Protein AF-A0A6V7IZF3-F1 (afdb_monomer_lite)

pLDDT: mean 81.81, std 12.94, range [40.03, 94.75]

Organism: NCBI:txid1563983

Secondary structure (DSSP, 8-state):
--SEEEEEEE-SSEEEEEEEE-S--GGG-EEEEEEEES-TTSEEEEEEEEE------TTS--------SEEEEETT--EEEEEEEETTTS-GGG--EEEEEEE-TTS-EEE---

Radius of gyration: 15.65 Å; chains: 1; bounding box: 38×29×49 Å

Foldseek 3Di:
DDQWDWDWDDDPWKTKIKIKGAQDDQVVFAKKWKAWPPRRVPIQIATEGEAEDDDPDVPPDDPDPDVDSYYYYYGRDMDIDMDIDTCVVPPPVRTDDMFMWGQDPVRDTDTDDD

Structure (mmCIF, N/CA/C/O backbone):
data_AF-A0A6V7IZF3-F1
#
_entry.id   AF-A0A6V7IZF3-F1
#
loop_
_atom_site.group_PDB
_atom_site.id
_atom_site.type_symbol
_atom_site.label_atom_id
_atom_site.label_alt_id
_atom_site.label_comp_id
_atom_site.label_asym_id
_atom_site.label_entity_id
_atom_site.label_seq_id
_atom_site.pdbx_PDB_ins_code
_atom_site.Cartn_x
_atom_site.Cartn_y
_atom_site.Cartn_z
_atom_site.occupancy
_atom_site.B_iso_or_equiv
_atom_site.auth_seq_id
_atom_site.auth_comp_id
_atom_site.auth_asym_id
_atom_site.auth_atom_id
_atom_site.pdbx_PDB_model_num
ATOM 1 N N . THR A 1 1 ? -5.623 16.919 5.038 1.00 61.66 1 THR A N 1
ATOM 2 C CA . THR A 1 1 ? -4.444 16.047 4.853 1.00 61.66 1 THR A CA 1
ATOM 3 C C . THR A 1 1 ? -4.920 14.715 4.329 1.00 61.66 1 THR A C 1
ATOM 5 O O . THR A 1 1 ? -5.865 14.191 4.904 1.00 61.66 1 THR A O 1
ATOM 8 N N . SER A 1 2 ? -4.328 14.193 3.258 1.00 82.75 2 SER A N 1
ATOM 9 C CA . SER A 1 2 ? -4.731 12.906 2.682 1.00 82.75 2 SER A CA 1
ATOM 10 C C . SER A 1 2 ? -4.545 11.742 3.659 1.00 82.75 2 SER A C 1
ATOM 12 O O . SER A 1 2 ? -3.558 11.703 4.403 1.00 82.75 2 SER A O 1
ATOM 14 N N . LYS A 1 3 ? -5.510 10.812 3.661 1.00 90.44 3 LYS A N 1
ATOM 15 C CA . LYS A 1 3 ? -5.514 9.581 4.472 1.00 90.44 3 LYS A CA 1
ATOM 16 C C . LYS A 1 3 ? -4.367 8.649 4.080 1.00 90.44 3 LYS A C 1
ATOM 18 O O . LYS A 1 3 ? -3.651 8.145 4.949 1.00 90.44 3 LYS A O 1
ATOM 23 N N . TYR A 1 4 ? -4.214 8.460 2.774 1.00 92.81 4 TYR A N 1
ATOM 24 C CA . TYR A 1 4 ? -3.175 7.655 2.154 1.00 92.81 4 TYR A CA 1
ATOM 25 C C . TYR A 1 4 ? -2.058 8.562 1.643 1.00 92.81 4 TYR A C 1
ATOM 27 O O . TYR A 1 4 ? -2.279 9.710 1.254 1.00 92.81 4 TYR A O 1
ATOM 35 N N . THR A 1 5 ? -0.830 8.065 1.682 1.00 94.25 5 THR A N 1
ATOM 36 C CA . THR A 1 5 ? 0.306 8.690 1.008 1.00 94.25 5 THR A CA 1
ATOM 37 C C . THR A 1 5 ? 1.176 7.589 0.428 1.00 94.25 5 THR A C 1
ATOM 39 O O . THR A 1 5 ? 1.650 6.735 1.172 1.00 94.25 5 THR A O 1
ATOM 42 N N . VAL A 1 6 ? 1.371 7.606 -0.885 1.00 91.81 6 VAL A N 1
ATOM 43 C CA . VAL A 1 6 ? 2.251 6.688 -1.609 1.00 91.81 6 VAL A CA 1
ATOM 44 C C . VAL A 1 6 ? 3.581 7.387 -1.857 1.00 91.81 6 VAL A C 1
ATOM 46 O O . VAL A 1 6 ? 3.613 8.480 -2.425 1.00 91.81 6 VAL A O 1
ATOM 49 N N . ILE A 1 7 ? 4.667 6.767 -1.404 1.00 92.62 7 ILE A N 1
ATOM 50 C CA . ILE A 1 7 ? 6.024 7.311 -1.476 1.00 92.62 7 ILE A CA 1
ATOM 51 C C . ILE A 1 7 ? 6.886 6.339 -2.290 1.00 92.62 7 ILE A C 1
ATOM 53 O O . ILE A 1 7 ? 7.311 5.319 -1.743 1.00 92.62 7 ILE A O 1
ATOM 57 N N . PRO A 1 8 ? 7.120 6.606 -3.586 1.00 91.25 8 PRO A N 1
ATOM 58 C CA . PRO A 1 8 ? 8.035 5.811 -4.393 1.00 91.25 8 PRO A CA 1
ATOM 59 C C . PRO A 1 8 ? 9.494 6.167 -4.078 1.00 91.25 8 PRO A C 1
ATOM 61 O O . PRO A 1 8 ? 9.832 7.332 -3.869 1.00 91.25 8 PRO A O 1
ATOM 64 N N . GLU A 1 9 ? 10.368 5.168 -4.096 1.00 91.56 9 GLU A N 1
ATOM 65 C CA . GLU A 1 9 ? 11.813 5.310 -3.938 1.00 91.56 9 GLU A CA 1
ATOM 66 C C . GLU A 1 9 ? 12.509 4.380 -4.932 1.00 91.56 9 GLU A C 1
ATOM 68 O O . GLU A 1 9 ? 12.352 3.159 -4.870 1.00 91.56 9 GLU A O 1
ATOM 73 N N . ARG A 1 10 ? 13.273 4.967 -5.856 1.00 89.75 10 ARG A N 1
ATOM 74 C CA . ARG A 1 10 ? 14.043 4.238 -6.864 1.00 89.75 10 ARG A CA 1
ATOM 75 C C . ARG A 1 10 ? 15.529 4.490 -6.646 1.00 89.75 10 ARG A C 1
ATOM 77 O O . ARG A 1 10 ? 15.960 5.642 -6.612 1.00 89.75 10 ARG A O 1
ATOM 84 N N . THR A 1 11 ? 16.291 3.415 -6.502 1.00 89.00 11 THR A N 1
ATOM 85 C CA . THR A 1 11 ? 17.756 3.415 -6.432 1.00 89.00 11 THR A CA 1
ATOM 86 C C . THR A 1 11 ? 18.323 2.629 -7.615 1.00 89.00 11 THR A C 1
ATOM 88 O O . THR A 1 11 ? 17.567 2.167 -8.465 1.00 89.00 11 THR A O 1
ATOM 91 N N . SER A 1 12 ? 19.648 2.474 -7.684 1.00 85.06 12 SER A N 1
ATOM 92 C CA . SER A 1 12 ? 20.320 1.665 -8.712 1.00 85.06 12 SER A CA 1
ATOM 93 C C . SER A 1 12 ? 20.154 0.152 -8.531 1.00 85.06 12 SER A C 1
ATOM 95 O O . SER A 1 12 ? 20.618 -0.602 -9.373 1.00 85.06 12 SER A O 1
ATOM 97 N N . GLN A 1 13 ? 19.585 -0.295 -7.410 1.00 86.69 13 GLN A N 1
ATOM 98 C CA . GLN A 1 13 ? 19.423 -1.718 -7.079 1.00 86.69 13 GLN A CA 1
ATOM 99 C C . GLN A 1 13 ? 17.965 -2.078 -6.813 1.00 86.69 13 GLN A C 1
ATOM 101 O O . GLN A 1 13 ? 17.540 -3.188 -7.085 1.00 86.69 13 GLN A O 1
ATOM 106 N N . VAL A 1 14 ? 17.180 -1.142 -6.277 1.00 87.75 14 VAL A N 1
ATOM 107 C CA . VAL A 1 14 ? 15.834 -1.432 -5.789 1.00 87.75 14 VAL A CA 1
ATOM 108 C C . VAL A 1 14 ? 14.873 -0.368 -6.277 1.00 87.75 14 VAL A C 1
ATOM 110 O O . VAL A 1 14 ? 15.136 0.834 -6.171 1.00 87.75 14 VAL A O 1
ATOM 113 N N . PHE A 1 15 ? 13.696 -0.807 -6.707 1.00 88.69 15 PHE A N 1
ATOM 114 C CA . PHE A 1 15 ? 12.535 0.063 -6.797 1.00 88.69 15 PHE A CA 1
ATOM 115 C C . PHE A 1 15 ? 11.492 -0.373 -5.778 1.00 88.69 15 PHE A C 1
ATOM 117 O O . PHE A 1 15 ? 11.002 -1.499 -5.814 1.00 88.69 15 PHE A O 1
ATOM 124 N N . LYS A 1 16 ? 11.143 0.522 -4.854 1.00 89.62 16 LYS A N 1
ATOM 125 C CA . LYS A 1 16 ? 10.144 0.268 -3.816 1.00 89.62 16 LYS A CA 1
ATOM 126 C C . LYS A 1 16 ? 9.160 1.421 -3.691 1.00 89.62 16 LYS A C 1
ATOM 128 O O . LYS A 1 16 ? 9.407 2.545 -4.116 1.00 89.62 16 LYS A O 1
ATOM 133 N N . THR A 1 17 ? 8.032 1.140 -3.066 1.00 90.94 17 THR A N 1
ATOM 134 C CA . THR A 1 17 ? 6.997 2.107 -2.736 1.00 90.94 17 THR A CA 1
ATOM 135 C C . THR A 1 17 ? 6.463 1.839 -1.337 1.00 90.94 17 THR A C 1
ATOM 137 O O . THR A 1 17 ? 6.261 0.691 -0.926 1.00 90.94 17 THR A O 1
ATOM 140 N N . VAL A 1 18 ? 6.242 2.914 -0.586 1.00 91.00 18 VAL A N 1
ATOM 141 C CA . VAL A 1 18 ? 5.672 2.865 0.759 1.00 91.00 18 VAL A CA 1
ATOM 142 C C . VAL A 1 18 ? 4.265 3.437 0.727 1.00 91.00 18 VAL A C 1
ATOM 144 O O . VAL A 1 18 ? 4.073 4.608 0.400 1.00 91.00 18 VAL A O 1
ATOM 147 N N . LEU A 1 19 ? 3.280 2.625 1.109 1.00 92.12 19 LEU A N 1
ATOM 148 C CA . LEU A 1 19 ? 1.932 3.092 1.401 1.00 92.12 19 LEU A CA 1
ATOM 149 C C . LEU A 1 19 ? 1.835 3.448 2.881 1.00 92.12 19 LEU A C 1
ATOM 151 O O . LEU A 1 19 ? 1.797 2.577 3.752 1.00 92.12 19 LEU A O 1
ATOM 155 N N . LYS A 1 20 ? 1.748 4.744 3.160 1.00 94.00 20 LYS A N 1
ATOM 156 C CA . LYS A 1 20 ? 1.474 5.268 4.492 1.00 94.00 20 LYS A CA 1
ATOM 157 C C . LYS A 1 20 ? -0.024 5.463 4.680 1.00 94.00 20 LYS A C 1
ATOM 159 O O . LYS A 1 20 ? -0.650 6.209 3.926 1.00 94.00 20 LYS A O 1
ATOM 164 N N . ILE A 1 21 ? -0.580 4.844 5.717 1.00 94.25 21 ILE A N 1
ATOM 165 C CA . ILE A 1 21 ? -1.990 4.985 6.100 1.00 94.25 21 ILE A CA 1
ATOM 166 C C . ILE A 1 21 ? -2.043 5.667 7.462 1.00 94.25 21 ILE A C 1
ATOM 168 O O . ILE A 1 21 ? -1.531 5.136 8.450 1.00 94.25 21 ILE A O 1
ATOM 172 N N . LYS A 1 22 ? -2.627 6.866 7.515 1.00 94.75 22 LYS A N 1
ATOM 173 C CA . LYS A 1 22 ? -2.707 7.675 8.741 1.00 94.75 22 LYS A CA 1
ATOM 174 C C . LYS A 1 22 ? -4.025 7.446 9.473 1.00 94.75 22 LYS A C 1
ATOM 176 O O . LYS A 1 22 ? -5.062 7.303 8.832 1.00 94.75 22 LYS A O 1
ATOM 181 N N . ASN A 1 23 ? -3.988 7.517 10.805 1.00 94.25 23 ASN A N 1
ATOM 182 C CA . ASN A 1 23 ? -5.170 7.474 11.672 1.00 94.25 23 ASN A CA 1
ATOM 183 C C . ASN A 1 23 ? -6.105 6.302 11.329 1.00 94.25 23 ASN A C 1
ATOM 185 O O . ASN A 1 23 ? -7.217 6.534 10.862 1.00 94.25 23 ASN A O 1
ATOM 189 N N . LEU A 1 24 ? -5.631 5.060 11.461 1.00 93.75 24 LEU A N 1
ATOM 190 C CA . LEU A 1 24 ? -6.360 3.863 11.028 1.00 93.75 24 LEU A CA 1
ATOM 191 C C . LEU A 1 24 ? -7.789 3.793 11.580 1.00 93.75 24 LEU A C 1
ATOM 193 O O . LEU A 1 24 ? -8.040 4.067 12.752 1.00 93.75 24 LEU A O 1
ATOM 197 N N . GLU A 1 25 ? -8.708 3.349 10.734 1.00 94.75 25 GLU A N 1
ATOM 198 C CA . GLU A 1 25 ? -10.114 3.093 11.029 1.00 94.75 25 GLU A CA 1
ATOM 199 C C . GLU A 1 25 ? -10.452 1.631 10.725 1.00 94.75 25 GLU A C 1
ATOM 201 O O . GLU A 1 25 ? -9.730 0.944 10.006 1.00 94.75 25 GLU A O 1
ATOM 206 N N . LEU A 1 26 ? -11.573 1.130 11.248 1.00 91.25 26 LEU A N 1
ATOM 207 C CA . LEU A 1 26 ? -11.982 -0.262 11.007 1.00 91.25 26 LEU A CA 1
ATOM 208 C C . LEU A 1 26 ? -12.204 -0.563 9.513 1.00 91.25 26 LEU A C 1
ATOM 210 O O . LEU A 1 26 ? -11.966 -1.680 9.071 1.00 91.25 26 LEU A O 1
ATOM 214 N N . SER A 1 27 ? -12.616 0.440 8.735 1.00 91.44 27 SER A N 1
ATOM 215 C CA . SER A 1 27 ? -12.791 0.378 7.277 1.00 91.44 27 SER A CA 1
ATOM 216 C C . SER A 1 27 ? -11.469 0.271 6.507 1.00 91.44 27 SER A C 1
ATOM 218 O O . SER A 1 27 ? -11.461 -0.160 5.351 1.00 91.44 27 SER A O 1
ATOM 220 N N . ASP A 1 28 ? -10.337 0.626 7.125 1.00 92.12 28 ASP A N 1
ATOM 221 C CA . ASP A 1 28 ? -9.021 0.458 6.508 1.00 92.12 28 ASP A CA 1
ATOM 222 C C . ASP A 1 28 ? -8.589 -1.007 6.482 1.00 92.12 28 ASP A C 1
ATOM 224 O O . ASP A 1 28 ? -7.741 -1.356 5.659 1.00 92.12 28 ASP A O 1
ATOM 228 N N . ALA A 1 29 ? -9.196 -1.872 7.300 1.00 91.25 29 ALA A N 1
ATOM 229 C CA . ALA A 1 29 ? -8.941 -3.305 7.269 1.00 91.25 29 ALA A CA 1
ATOM 230 C C . ALA A 1 29 ? -9.257 -3.912 5.890 1.00 91.25 29 ALA A C 1
ATOM 232 O O . ALA A 1 29 ? -10.078 -3.393 5.123 1.00 91.25 29 ALA A O 1
ATOM 233 N N . GLY A 1 30 ? -8.584 -5.013 5.576 1.00 91.06 30 GLY A N 1
ATOM 234 C CA . GLY A 1 30 ? -8.749 -5.755 4.332 1.00 91.06 30 GLY A CA 1
ATOM 235 C C . GLY A 1 30 ? -7.424 -6.100 3.669 1.00 91.06 30 GLY A C 1
ATOM 236 O O . GLY A 1 30 ? -6.349 -5.880 4.226 1.00 91.06 30 GLY A O 1
ATOM 237 N N . ASP A 1 31 ? -7.528 -6.654 2.468 1.00 90.56 31 ASP A N 1
ATOM 238 C CA . ASP A 1 31 ? -6.379 -7.116 1.704 1.00 90.56 31 ASP A CA 1
ATOM 239 C C . ASP A 1 31 ? -5.843 -5.974 0.829 1.00 90.56 31 ASP A C 1
ATOM 241 O O . ASP A 1 31 ? -6.573 -5.351 0.063 1.00 90.56 31 ASP A O 1
ATOM 245 N N . TYR A 1 32 ? -4.563 -5.674 0.974 1.00 90.88 32 TYR A N 1
ATOM 246 C CA . TYR A 1 32 ? -3.811 -4.738 0.156 1.00 90.88 32 TYR A CA 1
ATOM 247 C C . TYR A 1 32 ? -2.948 -5.547 -0.790 1.00 90.88 32 TYR A C 1
ATOM 249 O O . TYR A 1 32 ? -2.259 -6.474 -0.371 1.00 90.88 32 TYR A O 1
ATOM 257 N N . ASP A 1 33 ? -2.993 -5.186 -2.057 1.00 90.00 33 ASP A N 1
ATOM 258 C CA . ASP A 1 33 ? -2.155 -5.763 -3.088 1.00 90.00 33 ASP A CA 1
ATOM 259 C C . ASP A 1 33 ? -1.196 -4.701 -3.609 1.00 90.00 33 ASP A C 1
ATOM 261 O O . ASP A 1 33 ? -1.516 -3.511 -3.663 1.00 90.00 33 ASP A O 1
ATOM 265 N N . CYS A 1 34 ? -0.010 -5.141 -3.974 1.00 88.31 34 CYS A N 1
ATOM 266 C CA . CYS A 1 34 ? 1.001 -4.325 -4.594 1.00 88.31 34 CYS A CA 1
ATOM 267 C C . CYS A 1 34 ? 1.398 -4.998 -5.897 1.00 88.31 34 CYS A C 1
ATOM 269 O O . CYS A 1 34 ? 1.978 -6.078 -5.865 1.00 88.31 34 CYS A O 1
ATOM 271 N N . ALA A 1 35 ? 1.107 -4.350 -7.019 1.00 87.19 35 ALA A N 1
ATOM 272 C CA . ALA A 1 35 ? 1.374 -4.889 -8.343 1.00 87.19 35 ALA A CA 1
ATOM 273 C C . ALA A 1 35 ? 2.501 -4.115 -9.024 1.00 87.19 35 ALA A C 1
ATOM 275 O O . ALA A 1 35 ? 2.523 -2.880 -9.001 1.00 87.19 35 ALA A O 1
ATOM 276 N N . ILE A 1 36 ? 3.409 -4.839 -9.672 1.00 84.94 36 ILE A N 1
ATOM 277 C CA . ILE A 1 36 ? 4.531 -4.259 -10.408 1.00 84.94 36 ILE A CA 1
ATOM 278 C C . ILE A 1 36 ? 4.137 -4.138 -11.883 1.00 84.94 36 ILE A C 1
ATOM 280 O O . ILE A 1 36 ? 3.809 -5.116 -12.533 1.00 84.94 36 ILE A O 1
ATOM 284 N N . ALA A 1 37 ? 4.133 -2.939 -12.455 1.00 81.25 37 ALA A N 1
ATOM 285 C CA . ALA A 1 37 ? 3.780 -2.744 -13.860 1.00 81.25 37 ALA A CA 1
ATOM 286 C C . ALA A 1 37 ? 5.011 -2.926 -14.775 1.00 81.25 37 ALA A C 1
ATOM 288 O O . ALA A 1 37 ? 6.072 -2.374 -14.471 1.00 81.25 37 ALA A O 1
ATOM 289 N N . PRO A 1 38 ? 4.884 -3.613 -15.931 1.00 74.81 38 PRO A N 1
ATOM 290 C CA . PRO A 1 38 ? 3.660 -4.184 -16.508 1.00 74.81 38 PRO A CA 1
ATOM 291 C C . PRO A 1 38 ? 3.320 -5.602 -16.013 1.00 74.81 38 PRO A C 1
ATOM 293 O O . PRO A 1 38 ? 2.278 -6.135 -16.390 1.00 74.81 38 PRO A O 1
ATOM 296 N N . PHE A 1 39 ? 4.175 -6.213 -15.194 1.00 69.06 39 PHE A N 1
ATOM 297 C CA . PHE A 1 39 ? 4.029 -7.570 -14.664 1.00 69.06 39 PHE A CA 1
ATOM 298 C C . PHE A 1 39 ? 2.963 -7.649 -13.562 1.00 69.06 39 PHE A C 1
ATOM 300 O O . PHE A 1 39 ? 3.277 -7.829 -12.390 1.00 69.06 39 PHE A O 1
ATOM 307 N N . ALA A 1 40 ? 1.688 -7.510 -13.933 1.00 62.31 40 ALA A N 1
ATOM 308 C CA . ALA A 1 40 ? 0.566 -7.477 -12.989 1.00 62.31 40 ALA A CA 1
ATOM 309 C C . ALA A 1 40 ? 0.480 -8.700 -12.046 1.00 62.31 40 ALA A C 1
ATOM 311 O O . ALA A 1 40 ? -0.215 -8.617 -11.037 1.00 62.31 40 ALA A O 1
ATOM 312 N N . ASP A 1 41 ? 1.191 -9.787 -12.363 1.00 62.47 41 ASP A N 1
ATOM 313 C CA . ASP A 1 41 ? 1.240 -11.037 -11.598 1.00 62.4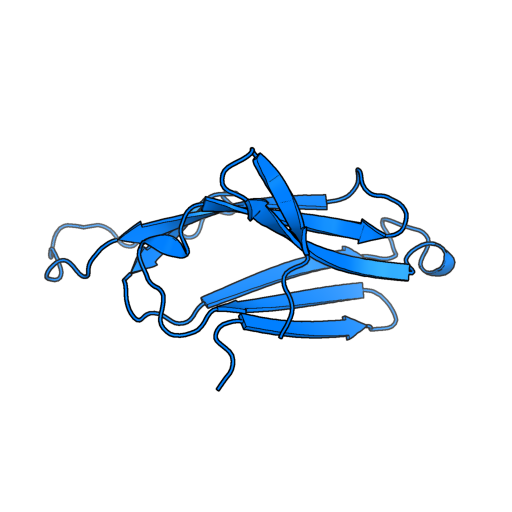7 41 ASP A CA 1
ATOM 314 C C . ASP A 1 41 ? 2.416 -11.112 -10.604 1.00 62.47 41 ASP A C 1
ATOM 316 O O . ASP A 1 41 ? 2.437 -11.981 -9.732 1.00 62.47 41 ASP A O 1
ATOM 320 N N . VAL A 1 42 ? 3.402 -10.215 -10.716 1.00 62.31 42 VAL A N 1
ATOM 321 C CA . VAL A 1 42 ? 4.496 -10.094 -9.747 1.00 62.31 42 VAL A CA 1
ATOM 322 C C . VAL A 1 42 ? 4.063 -9.039 -8.739 1.00 62.31 42 VAL A C 1
ATOM 324 O O . VAL A 1 42 ? 3.908 -7.861 -9.073 1.00 62.31 42 VAL A O 1
ATOM 327 N N . GLY A 1 43 ? 3.796 -9.474 -7.509 1.00 67.19 43 GLY A N 1
ATOM 328 C CA . GLY A 1 43 ? 3.221 -8.599 -6.501 1.00 67.19 43 GLY A CA 1
ATOM 329 C C . GLY A 1 43 ? 3.232 -9.147 -5.080 1.00 67.19 43 GLY A C 1
ATOM 330 O O . GLY A 1 43 ? 3.511 -10.323 -4.831 1.00 67.19 43 GLY A O 1
ATOM 331 N N . PHE A 1 44 ? 2.933 -8.262 -4.132 1.00 77.19 44 PHE A N 1
ATOM 332 C CA . PHE A 1 44 ? 2.856 -8.562 -2.705 1.00 77.19 44 PHE A CA 1
ATOM 333 C C . PHE A 1 44 ? 1.440 -8.312 -2.186 1.00 77.19 44 PHE A C 1
ATOM 335 O O . PHE A 1 44 ? 0.973 -7.176 -2.162 1.00 77.19 44 PHE A O 1
ATOM 342 N N . ALA A 1 45 ? 0.792 -9.374 -1.706 1.00 81.31 45 ALA A N 1
ATOM 343 C CA . ALA A 1 45 ? -0.499 -9.294 -1.034 1.00 81.31 45 ALA A CA 1
ATOM 344 C C . ALA A 1 45 ? -0.333 -9.351 0.492 1.00 81.31 45 ALA A C 1
ATOM 346 O O . ALA A 1 45 ? 0.354 -10.228 1.027 1.00 81.31 45 ALA A O 1
ATOM 347 N N . LEU A 1 46 ? -1.012 -8.443 1.191 1.00 87.69 46 LEU A N 1
ATOM 348 C CA . LEU A 1 46 ? -1.015 -8.305 2.642 1.00 87.69 46 LEU A CA 1
ATOM 349 C C . LEU A 1 46 ? -2.430 -8.096 3.167 1.00 87.69 46 LEU A C 1
ATOM 351 O O . LEU A 1 46 ? -3.128 -7.189 2.733 1.00 87.69 46 LEU A O 1
ATOM 355 N N . ARG A 1 47 ? -2.810 -8.824 4.209 1.00 89.06 47 ARG A N 1
ATOM 356 C CA . ARG A 1 47 ? -4.023 -8.557 4.976 1.00 89.06 47 ARG A CA 1
ATOM 357 C C . ARG A 1 47 ? -3.743 -7.637 6.166 1.00 89.06 47 ARG A C 1
ATOM 359 O O . ARG A 1 47 ? -2.937 -7.964 7.035 1.00 89.06 47 ARG A O 1
ATOM 366 N N . LEU A 1 48 ? -4.432 -6.502 6.236 1.00 90.06 48 LEU A N 1
ATOM 367 C CA . LEU A 1 48 ? -4.432 -5.610 7.395 1.00 90.06 48 LEU A CA 1
ATOM 368 C C . LEU A 1 48 ? -5.693 -5.840 8.227 1.00 90.06 48 LEU A C 1
ATOM 370 O O . LEU A 1 48 ? -6.808 -5.700 7.727 1.00 90.06 48 LEU A O 1
ATOM 374 N N . GLU A 1 49 ? -5.521 -6.100 9.516 1.00 90.62 49 GLU A N 1
ATOM 375 C CA . GLU A 1 49 ? -6.598 -6.041 10.496 1.00 90.62 49 GLU A CA 1
ATOM 376 C C . GLU A 1 49 ? -6.436 -4.835 11.411 1.00 90.62 49 GLU A C 1
ATOM 378 O O . GLU A 1 49 ? -5.339 -4.511 11.874 1.00 90.62 49 GLU A O 1
ATOM 383 N N . VAL A 1 50 ? -7.557 -4.163 11.670 1.00 89.69 50 VAL A N 1
ATOM 384 C CA . VAL A 1 50 ? -7.615 -2.991 12.540 1.00 89.69 50 VAL A CA 1
ATOM 385 C C . VAL A 1 50 ? -8.516 -3.311 13.724 1.00 89.69 50 VAL A C 1
ATOM 387 O O . VAL A 1 50 ? -9.722 -3.500 13.580 1.00 89.69 50 VAL A O 1
ATOM 390 N N . GLU A 1 51 ? -7.930 -3.376 14.913 1.00 90.94 51 GLU A N 1
ATOM 391 C CA . GLU A 1 51 ? -8.637 -3.601 16.169 1.00 90.94 51 GLU A CA 1
ATOM 392 C C . GLU A 1 51 ? -8.939 -2.266 16.863 1.00 90.94 51 GLU A C 1
ATOM 394 O O . GLU A 1 51 ? -8.159 -1.313 16.823 1.00 90.94 51 GLU A O 1
ATOM 399 N N . LYS A 1 52 ? -10.053 -2.186 17.596 1.00 88.31 52 LYS A N 1
ATOM 400 C CA . LYS A 1 52 ? -10.235 -1.090 18.560 1.00 88.31 52 LYS A CA 1
ATOM 401 C C . LYS A 1 52 ? -9.154 -1.196 19.636 1.00 88.31 52 LYS A C 1
ATOM 403 O O . LYS A 1 52 ? -8.836 -2.305 20.065 1.00 88.31 52 LYS A O 1
ATOM 408 N N . ARG A 1 53 ? -8.644 -0.057 20.120 1.00 74.31 53 ARG A N 1
ATOM 409 C CA . ARG A 1 53 ? -7.725 -0.033 21.268 1.00 74.31 53 ARG A CA 1
ATOM 410 C C . ARG A 1 53 ? -8.381 -0.739 22.455 1.00 74.31 53 ARG A C 1
ATOM 412 O O . ARG A 1 53 ? -9.308 -0.208 23.066 1.00 74.31 53 ARG A O 1
ATOM 419 N N . LYS A 1 54 ? -7.927 -1.951 22.767 1.00 71.25 54 LYS A N 1
ATOM 420 C CA . LYS A 1 54 ? -8.244 -2.604 24.039 1.00 71.25 54 LYS A CA 1
ATOM 421 C C . LYS A 1 54 ? -7.316 -2.008 25.096 1.00 71.25 54 LYS A C 1
ATOM 423 O O . LYS A 1 54 ? -6.206 -1.584 24.770 1.00 71.25 54 LYS A O 1
ATOM 428 N N . ARG A 1 55 ? -7.761 -1.952 26.358 1.00 63.53 55 ARG A N 1
ATOM 429 C CA . ARG A 1 55 ? -6.837 -1.650 27.466 1.00 63.53 55 ARG A CA 1
ATOM 430 C C . ARG A 1 55 ? -5.639 -2.606 27.360 1.00 63.53 55 ARG A C 1
ATOM 432 O O . ARG A 1 55 ? -5.865 -3.748 26.953 1.00 63.53 55 ARG A O 1
ATOM 439 N N . PRO A 1 56 ? -4.409 -2.167 27.683 1.00 59.25 56 PRO A N 1
ATOM 440 C CA . PRO A 1 56 ? -3.258 -3.059 27.693 1.00 59.25 56 PRO A CA 1
ATOM 441 C C . PRO A 1 56 ? -3.599 -4.262 28.568 1.00 59.25 56 PRO A C 1
ATOM 443 O O . PRO A 1 56 ? -3.854 -4.098 29.760 1.00 59.25 56 PRO A O 1
ATOM 446 N N . ASP A 1 57 ? -3.701 -5.440 27.962 1.00 61.72 57 ASP A N 1
ATOM 447 C CA . ASP A 1 57 ? -3.819 -6.679 28.713 1.00 61.72 57 ASP A CA 1
ATOM 448 C C . ASP A 1 57 ? -2.392 -7.052 29.129 1.00 61.72 57 ASP A C 1
ATOM 450 O O . ASP A 1 57 ? -1.574 -7.333 28.246 1.00 61.72 57 ASP A O 1
ATOM 454 N N . PRO A 1 58 ? -2.060 -7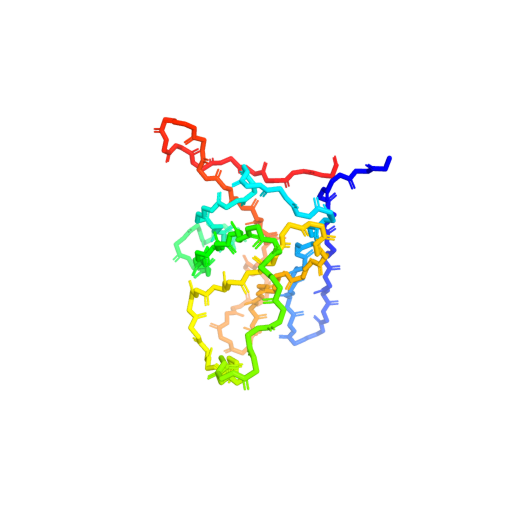.013 30.432 1.00 63.91 58 PRO A N 1
ATOM 455 C CA . PRO A 1 58 ? -0.714 -7.308 30.915 1.00 63.91 58 PRO A CA 1
ATOM 456 C C . PRO A 1 58 ? -0.249 -8.738 30.587 1.00 63.91 58 PRO A C 1
ATOM 458 O O . PRO A 1 58 ? 0.941 -9.012 30.698 1.00 63.91 58 PRO A O 1
ATOM 461 N N . ASN A 1 59 ? -1.149 -9.624 30.140 1.00 64.06 59 ASN A N 1
ATOM 462 C CA . ASN A 1 59 ? -0.838 -10.991 29.722 1.00 64.06 59 ASN A CA 1
ATOM 463 C C . ASN A 1 59 ? -0.797 -11.185 28.194 1.00 64.06 59 ASN A C 1
ATOM 465 O O . ASN A 1 59 ? -0.480 -12.284 27.731 1.00 64.06 59 ASN A O 1
ATOM 469 N N . ARG A 1 60 ? -1.112 -10.164 27.378 1.00 62.19 60 ARG A N 1
ATOM 470 C CA . ARG A 1 60 ? -1.039 -10.284 25.910 1.00 62.19 60 ARG A CA 1
ATOM 471 C C . ARG A 1 60 ? 0.427 -10.174 25.497 1.00 62.19 60 ARG A C 1
ATOM 473 O O . ARG A 1 60 ? 0.999 -9.086 25.496 1.00 62.19 60 ARG A O 1
ATOM 480 N N . GLY A 1 61 ? 1.029 -11.320 25.176 1.00 53.47 61 GLY A N 1
ATOM 481 C CA . GLY A 1 61 ? 2.408 -11.406 24.698 1.00 53.47 61 GLY A CA 1
ATOM 482 C C . GLY A 1 61 ? 2.688 -10.417 23.563 1.00 53.47 61 GLY A C 1
ATOM 483 O O . GLY A 1 61 ? 1.811 -10.121 22.749 1.00 53.47 61 GLY A O 1
ATOM 484 N N . ILE A 1 62 ? 3.914 -9.891 23.531 1.00 54.78 62 ILE A N 1
ATOM 485 C CA . ILE A 1 62 ? 4.390 -8.990 22.476 1.00 54.78 62 ILE A CA 1
ATOM 486 C C . ILE A 1 62 ? 4.183 -9.701 21.131 1.00 54.78 62 ILE A C 1
ATOM 488 O O . ILE A 1 62 ? 4.743 -10.787 20.955 1.00 54.78 62 ILE A O 1
ATOM 492 N N . PRO A 1 63 ? 3.405 -9.137 20.183 1.00 49.84 63 PRO A N 1
ATOM 493 C CA . PRO A 1 63 ? 3.265 -9.731 18.865 1.00 49.84 63 PRO A CA 1
ATOM 494 C C . PRO A 1 63 ? 4.647 -9.815 18.226 1.00 49.84 63 PRO A C 1
ATOM 496 O O . PRO A 1 63 ? 5.267 -8.799 17.909 1.00 49.84 63 PRO A O 1
ATOM 499 N N . THR A 1 64 ? 5.159 -11.033 18.093 1.00 41.06 64 THR A N 1
ATOM 500 C CA . THR A 1 64 ? 6.413 -11.286 17.398 1.00 41.06 64 THR A CA 1
ATOM 501 C C . THR A 1 64 ? 6.166 -10.948 15.932 1.00 41.06 64 THR A C 1
ATOM 503 O O . THR A 1 64 ? 5.314 -11.563 15.291 1.00 41.06 64 THR A O 1
ATOM 506 N N . LEU A 1 65 ? 6.859 -9.928 15.418 1.00 44.84 65 LEU A N 1
ATOM 507 C CA . LEU A 1 65 ? 6.885 -9.574 13.997 1.00 44.84 65 LEU A CA 1
ATOM 508 C C . LEU A 1 65 ? 7.574 -10.710 13.228 1.00 44.84 65 LEU A C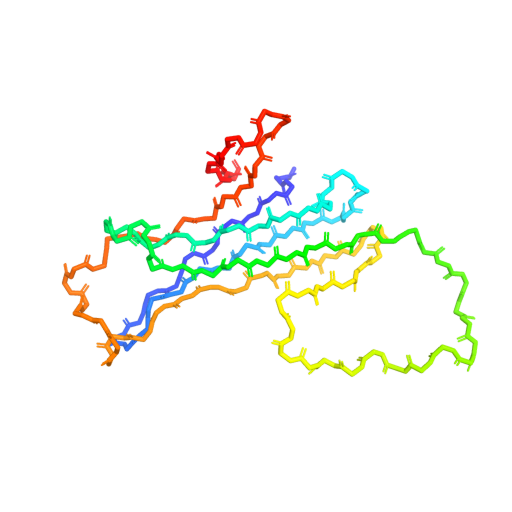 1
ATOM 510 O O . LEU A 1 65 ? 8.748 -10.637 12.889 1.00 44.84 65 LEU A O 1
ATOM 514 N N . SER A 1 66 ? 6.843 -11.796 13.010 1.00 40.03 66 SER A N 1
ATOM 515 C CA . SER A 1 66 ? 7.156 -12.770 11.975 1.00 40.03 66 SER A CA 1
ATOM 516 C C . SER A 1 66 ? 6.671 -12.196 10.646 1.00 40.03 66 SER A C 1
ATOM 518 O O . SER A 1 66 ? 5.691 -11.451 10.625 1.00 40.03 66 SER A O 1
ATOM 520 N N . GLN A 1 67 ? 7.367 -12.516 9.558 1.00 48.53 67 GLN A N 1
ATOM 521 C CA . GLN A 1 67 ? 7.162 -12.076 8.171 1.00 48.53 67 GLN A CA 1
ATOM 522 C C . GLN A 1 67 ? 5.816 -12.548 7.574 1.00 48.53 67 GLN A C 1
ATOM 524 O O . GLN A 1 67 ? 5.745 -13.070 6.463 1.00 48.53 67 GLN A O 1
ATOM 529 N N . ASN A 1 68 ? 4.725 -12.409 8.319 1.00 52.66 68 ASN A N 1
ATOM 530 C CA . ASN A 1 68 ? 3.404 -12.809 7.899 1.00 52.66 68 ASN A CA 1
ATOM 531 C C . ASN A 1 68 ? 2.836 -11.750 6.961 1.00 52.66 68 ASN A C 1
ATOM 533 O O . ASN A 1 68 ? 2.890 -10.551 7.234 1.00 52.66 68 ASN A O 1
ATOM 537 N N . ARG A 1 69 ? 2.180 -12.219 5.897 1.00 70.06 69 ARG A N 1
ATOM 538 C CA . ARG A 1 69 ? 1.306 -11.437 5.008 1.00 70.06 69 ARG A CA 1
ATOM 539 C C . ARG A 1 69 ? 0.055 -10.900 5.733 1.00 70.06 69 ARG A C 1
ATOM 541 O O . ARG A 1 69 ? -1.004 -10.757 5.135 1.00 70.06 69 ARG A O 1
ATOM 548 N N . TYR A 1 70 ? 0.150 -10.675 7.038 1.00 81.56 70 TYR A N 1
ATOM 549 C CA . TYR A 1 70 ? -0.937 -10.380 7.947 1.00 81.56 70 TYR A CA 1
ATOM 550 C C . TYR A 1 70 ? -0.430 -9.480 9.078 1.00 81.56 70 TYR A C 1
ATOM 552 O O . TYR A 1 70 ? 0.459 -9.869 9.838 1.00 81.56 70 TYR A O 1
ATOM 560 N N . ILE A 1 71 ? -0.989 -8.276 9.183 1.00 85.56 71 ILE A N 1
ATOM 561 C CA . ILE A 1 71 ? -0.608 -7.268 10.176 1.00 85.56 71 ILE A CA 1
ATOM 562 C C . ILE A 1 71 ? -1.846 -6.874 10.982 1.00 85.56 71 ILE A C 1
ATOM 564 O O . ILE A 1 71 ? -2.870 -6.524 10.405 1.00 85.56 71 ILE A O 1
ATOM 568 N N . VAL A 1 72 ? -1.730 -6.865 12.313 1.00 86.06 72 VAL A N 1
ATOM 569 C CA . VAL A 1 72 ? -2.783 -6.389 13.227 1.00 86.06 72 VAL A CA 1
ATOM 570 C C . VAL A 1 72 ? -2.354 -5.071 13.856 1.00 86.06 72 VAL A C 1
ATOM 572 O O . VAL A 1 72 ? -1.273 -4.973 14.447 1.00 86.06 72 VAL A O 1
ATOM 575 N N . LYS A 1 73 ? -3.185 -4.038 13.714 1.00 89.75 73 LYS A N 1
ATOM 576 C CA . LYS A 1 73 ? -2.922 -2.673 14.196 1.00 89.75 73 LYS A CA 1
ATOM 577 C C . L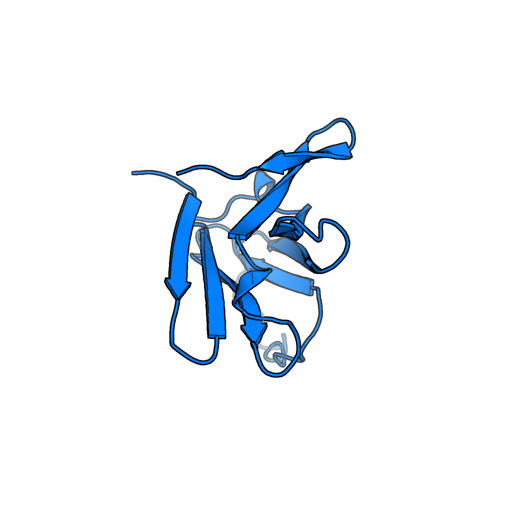YS A 1 73 ? -4.143 -2.108 14.893 1.00 89.75 73 LYS A C 1
ATOM 579 O O . LYS A 1 73 ? -5.221 -2.686 14.814 1.00 89.75 73 LYS A O 1
ATOM 584 N N . GLN A 1 74 ? -3.979 -1.007 15.616 1.00 91.25 74 GLN A N 1
ATOM 585 C CA . GLN A 1 74 ? -5.076 -0.422 16.371 1.00 91.25 74 GLN A CA 1
ATOM 586 C C . GLN A 1 74 ? -5.647 0.815 15.678 1.00 91.25 74 GLN A C 1
ATOM 588 O O . GLN A 1 74 ? -4.955 1.526 14.950 1.00 91.25 74 GLN A O 1
ATOM 593 N N . VAL A 1 75 ? -6.926 1.096 15.940 1.00 92.44 75 VAL A N 1
ATOM 594 C CA . VAL A 1 75 ? -7.572 2.349 15.528 1.00 92.44 75 VAL A CA 1
ATOM 595 C C . VAL A 1 75 ? -6.746 3.546 16.015 1.00 92.44 75 VAL A C 1
ATOM 597 O O . VAL A 1 75 ? -6.316 3.594 17.173 1.00 92.44 75 VAL A O 1
ATOM 600 N N . GLY A 1 76 ? -6.546 4.510 15.119 1.00 92.50 76 GLY A N 1
ATOM 601 C CA . GLY A 1 76 ? -5.747 5.712 15.335 1.00 92.50 76 GLY A CA 1
ATOM 602 C C . GLY A 1 76 ? -4.253 5.551 15.043 1.00 92.50 76 GLY A C 1
ATOM 603 O O . GLY A 1 76 ? -3.551 6.558 14.945 1.00 92.50 76 GLY A O 1
ATOM 604 N N . ASP A 1 77 ? -3.752 4.326 14.859 1.00 92.19 77 ASP A N 1
ATOM 605 C CA . ASP A 1 77 ? -2.345 4.118 14.516 1.00 92.19 77 ASP A CA 1
ATOM 606 C C . ASP A 1 77 ? -2.026 4.682 13.121 1.00 92.19 77 ASP A C 1
ATOM 608 O O . ASP A 1 77 ? -2.897 4.856 12.266 1.00 92.19 77 ASP A O 1
ATOM 612 N N . THR A 1 78 ? -0.749 4.977 12.884 1.00 92.88 78 THR A N 1
ATOM 613 C CA . THR A 1 78 ? -0.219 5.259 11.546 1.00 92.88 78 THR A CA 1
ATOM 614 C C . THR A 1 78 ? 0.731 4.140 11.169 1.00 92.88 78 THR A C 1
ATOM 616 O O . THR A 1 78 ? 1.593 3.774 11.968 1.00 92.88 78 THR A O 1
ATOM 619 N N . ILE A 1 79 ? 0.562 3.592 9.969 1.00 91.19 79 ILE A N 1
ATOM 620 C CA . ILE A 1 79 ? 1.346 2.451 9.496 1.00 91.19 79 ILE A CA 1
ATOM 621 C C . ILE A 1 79 ? 1.969 2.739 8.143 1.00 91.19 79 ILE A C 1
ATOM 623 O O . ILE A 1 79 ? 1.496 3.599 7.397 1.00 91.19 79 ILE A O 1
ATOM 627 N N . GLU A 1 80 ? 3.012 1.983 7.839 1.00 92.31 80 GLU A N 1
ATOM 628 C CA . GLU A 1 80 ? 3.723 2.017 6.571 1.00 92.31 80 GLU A CA 1
ATOM 629 C C . GLU A 1 80 ? 3.810 0.583 6.053 1.00 92.31 80 GLU A C 1
ATOM 631 O O . GLU A 1 80 ? 4.281 -0.313 6.755 1.00 92.31 80 GLU A O 1
ATOM 636 N N . LEU A 1 81 ? 3.275 0.364 4.854 1.00 89.25 81 LEU A N 1
ATOM 637 C CA . LEU A 1 81 ? 3.372 -0.893 4.126 1.00 89.25 81 LEU A CA 1
ATOM 638 C C . LEU A 1 81 ? 4.404 -0.711 3.021 1.00 89.25 81 LEU A C 1
ATOM 640 O O . LEU A 1 81 ? 4.307 0.236 2.242 1.00 89.25 81 LEU A O 1
ATOM 644 N N . THR A 1 82 ? 5.386 -1.601 2.953 1.00 88.62 82 THR A N 1
ATOM 645 C CA . THR A 1 82 ? 6.472 -1.523 1.973 1.00 88.62 82 THR A CA 1
ATOM 646 C C . THR A 1 82 ? 6.333 -2.643 0.960 1.00 88.62 82 THR A C 1
ATOM 648 O O . THR A 1 82 ? 6.082 -3.789 1.322 1.00 88.62 82 THR A O 1
ATOM 651 N N . CYS A 1 83 ? 6.510 -2.298 -0.306 1.00 87.06 83 CYS A N 1
ATOM 652 C CA . CYS A 1 83 ? 6.562 -3.232 -1.415 1.00 87.06 83 CYS A CA 1
ATOM 653 C C . CYS A 1 83 ? 7.638 -2.767 -2.389 1.00 87.06 83 CYS A C 1
ATOM 655 O O . CYS A 1 83 ? 7.833 -1.564 -2.552 1.00 87.06 83 CYS A O 1
ATOM 657 N N . GLY A 1 84 ? 8.343 -3.689 -3.026 1.00 86.56 84 GLY A N 1
ATOM 658 C CA . GLY A 1 84 ? 9.395 -3.356 -3.968 1.00 86.56 84 GLY A CA 1
ATOM 659 C C . GLY A 1 84 ? 9.948 -4.586 -4.657 1.00 86.56 84 GLY A C 1
ATOM 660 O O . GLY A 1 84 ? 9.601 -5.710 -4.298 1.00 86.56 84 GLY A O 1
ATOM 661 N N . VAL A 1 85 ? 10.813 -4.335 -5.625 1.00 86.00 85 VAL A N 1
ATOM 662 C CA . VAL A 1 85 ? 11.605 -5.340 -6.327 1.00 86.00 85 VAL A CA 1
ATOM 663 C C . VAL A 1 85 ? 13.070 -4.984 -6.232 1.00 86.00 85 VAL A C 1
ATOM 665 O O . VAL A 1 85 ? 13.431 -3.804 -6.284 1.00 86.00 85 VAL A O 1
ATOM 668 N N . ASP A 1 86 ? 13.886 -6.019 -6.107 1.00 85.31 86 ASP A N 1
ATOM 669 C CA . ASP A 1 86 ? 15.311 -5.938 -6.368 1.00 85.31 86 ASP A CA 1
ATOM 670 C C . ASP A 1 86 ? 15.545 -6.181 -7.865 1.00 85.31 86 ASP A C 1
ATOM 672 O O . ASP A 1 86 ? 14.929 -7.073 -8.452 1.00 85.31 86 ASP A O 1
ATOM 676 N N . TYR A 1 87 ? 16.386 -5.373 -8.506 1.00 82.50 87 TYR A N 1
ATOM 677 C CA . TYR A 1 87 ? 16.713 -5.548 -9.921 1.00 82.50 87 TYR A CA 1
ATOM 678 C C . TYR A 1 87 ? 17.622 -6.753 -10.181 1.00 82.50 87 TYR A C 1
ATOM 680 O O . TYR A 1 87 ? 17.773 -7.175 -11.326 1.00 82.50 87 TYR A O 1
ATOM 688 N N . ASP A 1 88 ? 18.188 -7.350 -9.133 1.00 82.56 88 ASP A N 1
ATOM 689 C CA . ASP A 1 88 ? 18.826 -8.658 -9.256 1.00 82.56 88 ASP A CA 1
ATOM 690 C C . ASP A 1 88 ? 17.787 -9.762 -9.563 1.00 82.56 88 ASP A C 1
ATOM 692 O O . ASP A 1 88 ? 18.114 -10.757 -10.213 1.00 82.56 88 ASP A O 1
ATOM 696 N N . ASP A 1 89 ? 16.519 -9.566 -9.166 1.00 77.94 89 ASP A N 1
ATOM 697 C CA . ASP A 1 89 ? 15.414 -10.507 -9.406 1.00 77.94 89 ASP A CA 1
ATOM 698 C C . ASP A 1 89 ? 14.641 -10.218 -10.707 1.00 77.94 89 ASP A C 1
ATOM 700 O O . ASP A 1 89 ? 13.971 -11.102 -11.252 1.00 77.94 89 ASP A O 1
ATOM 704 N N . VAL A 1 90 ? 14.692 -8.976 -11.205 1.00 76.06 90 VAL A N 1
ATOM 705 C CA . VAL A 1 90 ? 13.950 -8.516 -12.390 1.00 76.06 90 VAL A CA 1
ATOM 706 C C . VAL A 1 90 ? 14.759 -7.508 -13.203 1.00 76.06 90 VAL A C 1
ATOM 708 O O . VAL A 1 90 ? 15.395 -6.625 -12.650 1.00 76.06 90 VAL A O 1
ATOM 711 N N . ASP A 1 91 ? 14.670 -7.553 -14.533 1.00 77.88 91 ASP A N 1
ATOM 712 C CA . ASP A 1 91 ? 15.312 -6.540 -15.382 1.00 77.88 91 ASP A CA 1
ATOM 713 C C . ASP A 1 91 ? 14.761 -5.133 -15.067 1.00 77.88 91 ASP A C 1
ATOM 715 O O . ASP A 1 91 ? 13.579 -4.855 -15.300 1.00 77.88 91 ASP A O 1
ATOM 719 N N . GLU A 1 92 ? 15.622 -4.240 -14.555 1.00 77.81 92 GLU A N 1
ATOM 720 C CA . GLU A 1 92 ? 15.297 -2.850 -14.198 1.00 77.81 92 GLU A CA 1
ATOM 721 C C . GLU A 1 92 ? 14.516 -2.138 -15.306 1.00 77.81 92 GLU A C 1
ATOM 723 O O . GLU A 1 92 ? 13.524 -1.450 -15.040 1.00 77.81 92 GLU A O 1
ATOM 728 N N . SER A 1 93 ? 14.937 -2.332 -16.560 1.00 76.81 93 SER A N 1
ATOM 729 C CA . SER A 1 93 ? 14.346 -1.668 -17.725 1.00 76.81 93 SER A CA 1
ATOM 730 C C . SER A 1 93 ? 12.896 -2.088 -17.973 1.00 76.81 93 SER A C 1
ATOM 732 O O . SER A 1 93 ? 12.121 -1.366 -18.612 1.00 76.81 93 SER A O 1
ATOM 734 N N . SER A 1 94 ? 12.504 -3.234 -17.422 1.00 80.12 94 SER A N 1
ATOM 735 C CA . SER A 1 94 ? 11.160 -3.771 -17.539 1.00 80.12 94 SER A CA 1
ATOM 736 C C . SER A 1 94 ? 10.209 -3.242 -16.460 1.00 80.12 94 SER A C 1
ATOM 738 O O . SER A 1 94 ? 8.993 -3.316 -16.643 1.00 80.12 94 SER A O 1
ATOM 740 N N . VAL A 1 95 ? 10.716 -2.661 -15.365 1.00 82.62 95 VAL A N 1
ATOM 741 C CA . VAL A 1 95 ? 9.892 -2.194 -14.239 1.00 82.62 95 VAL A CA 1
ATOM 742 C C . VAL A 1 95 ? 9.496 -0.724 -14.396 1.00 82.62 95 VAL A C 1
ATOM 744 O O . VAL A 1 95 ? 10.272 0.203 -14.132 1.00 82.62 95 VAL A O 1
ATOM 747 N N . ARG A 1 96 ? 8.231 -0.491 -14.758 1.00 85.19 96 ARG A N 1
ATOM 748 C CA . ARG A 1 96 ? 7.701 0.854 -15.032 1.00 85.19 96 ARG A CA 1
ATOM 749 C C . ARG A 1 96 ? 7.170 1.560 -13.792 1.00 85.19 96 ARG A C 1
ATOM 751 O O . ARG A 1 96 ? 7.518 2.714 -13.560 1.00 85.19 96 ARG A O 1
ATOM 758 N N . ASP A 1 97 ? 6.333 0.884 -13.015 1.00 87.62 97 ASP A N 1
ATOM 759 C CA . ASP A 1 97 ? 5.683 1.455 -11.829 1.00 87.62 97 ASP A CA 1
ATOM 760 C C . ASP A 1 97 ? 5.408 0.362 -10.788 1.00 87.62 97 ASP A C 1
ATOM 762 O O . ASP A 1 97 ? 5.380 -0.822 -11.128 1.00 87.62 97 ASP A O 1
ATOM 766 N N . ILE A 1 98 ? 5.188 0.755 -9.534 1.00 88.62 98 ILE A N 1
ATOM 767 C CA . ILE A 1 98 ? 4.696 -0.138 -8.481 1.00 88.62 98 ILE A CA 1
ATOM 768 C C . ILE A 1 98 ? 3.457 0.491 -7.852 1.00 88.62 98 ILE A C 1
ATOM 770 O O . ILE A 1 98 ? 3.496 1.588 -7.291 1.00 88.62 98 ILE A O 1
ATOM 774 N N . GLU A 1 99 ? 2.341 -0.224 -7.937 1.00 90.81 99 GLU A N 1
ATOM 775 C CA . GLU A 1 99 ? 1.025 0.299 -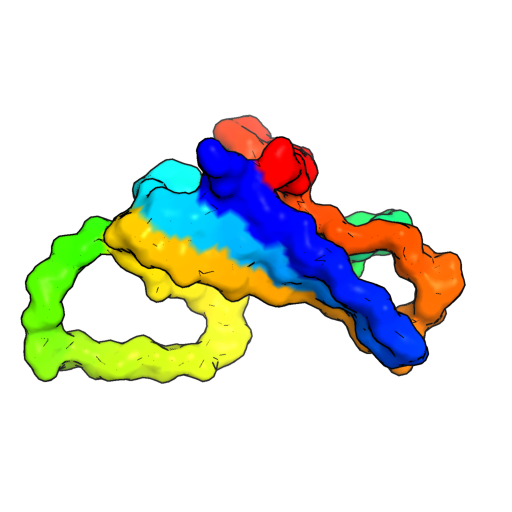7.606 1.00 90.81 99 GLU A CA 1
ATOM 776 C C . GLU A 1 99 ? 0.403 -0.427 -6.420 1.00 90.81 99 GLU A C 1
ATOM 778 O O . GLU A 1 99 ? 0.176 -1.634 -6.462 1.00 90.81 99 GLU A O 1
ATOM 783 N N . TRP A 1 100 ? 0.012 0.338 -5.402 1.00 91.12 100 TRP A N 1
ATOM 784 C CA . TRP A 1 100 ? -0.822 -0.169 -4.319 1.00 91.12 100 TRP A CA 1
ATOM 785 C C . TRP A 1 100 ? -2.294 -0.201 -4.714 1.00 91.12 100 TRP A C 1
ATOM 787 O O . TRP A 1 100 ? -2.826 0.754 -5.291 1.00 91.12 100 TRP A O 1
ATOM 797 N N . ARG A 1 101 ? -2.969 -1.291 -4.362 1.00 91.00 101 ARG A N 1
ATOM 798 C CA . ARG A 1 101 ? -4.361 -1.564 -4.700 1.00 91.00 101 ARG A CA 1
ATOM 799 C C . ARG A 1 101 ? -5.103 -2.147 -3.501 1.00 91.00 101 ARG A C 1
ATOM 801 O O . ARG A 1 101 ? -4.540 -2.889 -2.705 1.00 91.00 101 ARG A O 1
ATOM 808 N N . LYS A 1 102 ? -6.392 -1.836 -3.394 1.00 89.94 102 LYS A N 1
ATOM 809 C CA . LYS A 1 102 ? -7.316 -2.451 -2.425 1.00 89.94 102 LYS A CA 1
ATOM 810 C C . LYS A 1 102 ? -8.578 -2.901 -3.167 1.00 89.94 102 LYS A C 1
ATOM 812 O O . LYS A 1 102 ? -9.029 -2.163 -4.054 1.00 89.94 102 LYS A O 1
ATOM 817 N N . PRO A 1 103 ? -9.154 -4.079 -2.870 1.00 85.56 103 PRO A N 1
ATOM 818 C CA . PRO A 1 103 ? -10.414 -4.485 -3.461 1.00 85.56 103 PRO A CA 1
ATOM 819 C C . PRO A 1 103 ? -11.526 -3.546 -2.992 1.00 85.56 103 PRO A C 1
ATOM 821 O O . PRO A 1 103 ? -11.597 -3.144 -1.830 1.00 85.56 103 PRO A O 1
ATOM 824 N N . ASN A 1 104 ? -12.400 -3.178 -3.921 1.00 84.25 104 ASN A N 1
ATOM 825 C CA . ASN A 1 104 ? -13.654 -2.519 -3.592 1.00 84.25 104 ASN A CA 1
ATOM 826 C C . ASN A 1 104 ? -14.685 -3.539 -3.070 1.00 84.25 104 ASN A C 1
ATOM 828 O O . ASN A 1 104 ? -14.436 -4.741 -3.041 1.00 84.25 104 ASN A O 1
ATOM 832 N N . GLU A 1 105 ? -15.885 -3.070 -2.726 1.00 80.19 105 GLU A N 1
ATOM 833 C CA . GLU A 1 105 ? -16.994 -3.916 -2.247 1.00 80.19 105 GLU A CA 1
ATOM 834 C C . GLU A 1 105 ? -17.416 -5.023 -3.231 1.00 80.19 105 GLU A C 1
ATOM 836 O O . GLU A 1 105 ? -18.048 -5.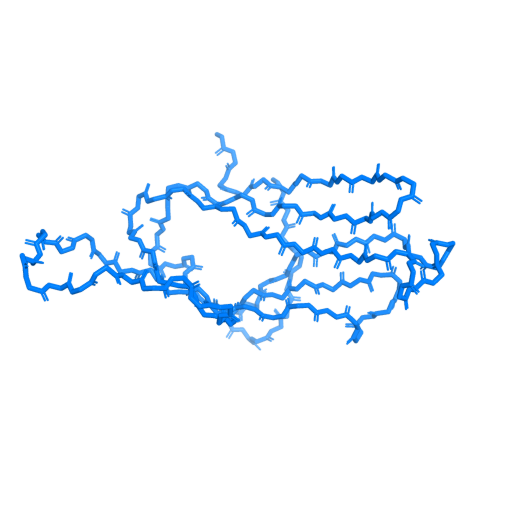996 -2.837 1.00 80.19 105 GLU A O 1
ATOM 841 N N . ARG A 1 106 ? -17.062 -4.892 -4.516 1.00 84.56 106 ARG A N 1
ATOM 842 C CA . ARG A 1 106 ? -17.320 -5.888 -5.569 1.00 84.56 106 ARG A CA 1
ATOM 843 C C . ARG A 1 106 ? -16.135 -6.837 -5.790 1.00 84.56 106 ARG A C 1
ATOM 845 O O . ARG A 1 106 ? -16.160 -7.616 -6.734 1.00 84.56 106 ARG A O 1
ATOM 852 N N . GLY A 1 107 ? -15.082 -6.737 -4.978 1.00 79.62 107 GLY A N 1
ATOM 853 C CA . GLY A 1 107 ? -13.855 -7.527 -5.103 1.00 79.62 107 GLY A CA 1
ATOM 854 C C . GLY A 1 107 ? -12.900 -7.062 -6.208 1.00 79.62 107 GLY A C 1
ATOM 855 O O . GLY A 1 107 ? -11.880 -7.701 -6.433 1.00 79.62 107 GLY A O 1
ATOM 856 N N . HIS A 1 108 ? -13.186 -5.956 -6.904 1.00 83.62 108 HIS A N 1
ATOM 857 C CA . HIS A 1 108 ? -12.293 -5.432 -7.939 1.00 83.62 108 HIS A CA 1
ATOM 858 C C . HIS A 1 108 ? -11.225 -4.538 -7.310 1.00 83.62 108 HIS A C 1
ATOM 860 O O . HIS A 1 108 ? -11.551 -3.561 -6.627 1.00 83.62 108 HIS A O 1
ATOM 866 N N . TYR A 1 109 ? -9.959 -4.828 -7.591 1.00 84.00 109 TYR A N 1
ATOM 867 C CA . TYR A 1 109 ? -8.831 -4.032 -7.122 1.00 84.00 109 TYR A CA 1
ATOM 868 C C . TYR A 1 109 ? -8.827 -2.639 -7.754 1.00 84.00 109 TYR A C 1
ATOM 870 O O . TYR A 1 109 ? -8.902 -2.484 -8.974 1.00 84.00 109 TYR A O 1
ATOM 878 N N . LYS A 1 110 ? -8.732 -1.610 -6.910 1.00 88.44 110 LYS A N 1
ATOM 879 C CA . LYS A 1 110 ? -8.579 -0.212 -7.323 1.00 88.44 110 LYS A CA 1
ATOM 880 C C . LYS A 1 110 ? -7.252 0.345 -6.831 1.00 88.44 110 LYS A C 1
ATOM 882 O O . LYS A 1 110 ? -6.887 0.109 -5.681 1.00 88.44 110 LYS A O 1
ATOM 887 N N . LYS A 1 111 ? -6.575 1.117 -7.689 1.00 89.12 111 LYS A N 1
ATOM 888 C CA . LYS A 1 111 ? -5.351 1.852 -7.344 1.00 89.12 111 LYS A CA 1
ATOM 889 C C . LYS A 1 111 ? -5.636 2.835 -6.208 1.00 89.12 111 LYS A C 1
ATOM 891 O O . LYS A 1 111 ? -6.614 3.581 -6.263 1.00 89.12 111 LYS A O 1
ATOM 896 N N . ILE A 1 112 ? -4.777 2.829 -5.196 1.00 89.38 112 ILE A N 1
ATOM 897 C CA . ILE A 1 112 ? -4.800 3.795 -4.098 1.00 89.38 112 ILE A CA 1
ATOM 898 C C . ILE A 1 112 ? -4.081 5.062 -4.572 1.00 89.38 112 ILE A C 1
ATOM 900 O O . ILE A 1 112 ? -2.984 4.993 -5.124 1.00 89.38 112 ILE A O 1
ATOM 904 N N . GLN A 1 113 ? -4.717 6.217 -4.380 1.00 79.00 113 GLN A N 1
ATOM 905 C CA . GLN A 1 113 ? -4.201 7.531 -4.768 1.00 79.00 113 GLN A CA 1
ATOM 906 C C . GLN A 1 113 ? -4.074 8.438 -3.535 1.00 79.00 113 GLN A C 1
ATOM 908 O O . GLN A 1 113 ? -4.728 8.197 -2.516 1.00 79.00 113 GLN A O 1
ATOM 913 N N . ASN A 1 114 ? -3.198 9.443 -3.636 1.00 74.69 114 ASN A N 1
ATOM 914 C CA . ASN A 1 114 ? -2.996 10.478 -2.614 1.00 74.69 114 ASN A CA 1
ATOM 915 C C . ASN A 1 114 ? -4.186 11.434 -2.519 1.00 74.69 114 ASN A C 1
ATOM 917 O O . ASN A 1 114 ? -4.851 11.668 -3.548 1.00 74.69 114 ASN A O 1
#

Sequence (114 aa):
TSKYTVIPERTSQVFKTVLKIKNLELSDAGDYDCAIAPFADVGFALRLEVEKRKRPDPNRGIPTLSQNRYIVKQVGDTIELTCGVDYDDVDESSVRDIEWRKPNERGHYKKIQN

=== Feature glossary ===
Feature key, reading from the visual/contextual features back to the raw sequence:

Rendered structure images. Six rendered views show the 3D structure from the faces of a cube — i.e. along ±x, ±y, ±z. Rendering representation is drawn randomly per protein from cartoon (secondary-structure ribbons), sticks (backbone bonds), or molecular surface; coloring is either N→C rainbow (blue at the N-terminus through red at the C-terminus) or one color per chain.

Contact-map, Ramachandran, and PAE plots. The contact map is a binary N×N matrix image: pixel (i, j) is dark where Cα_i and Cα_j are within 8 Å and |i−j|>4. Because the |i−j|>4 filter removes local helical contacts, off-diagonal stripes parallel to the main diagonal indicate parallel β-sheets; stripes perpendicular to it indicate antiparallel β-sheets. The Ramachandran plot scatters every residue's (φ, ψ) pair against the sterically allowed regions. The PAE heatmap renders the predicted-aligned-error matrix.

InterPro / GO / CATH / organism. Database cross-references. InterPro integrates a dozen domain/family signature databases into unified entries with residue-range hits. GO terms attach function/process/location labels with evidence codes. CATH codes position the fold in a four-level structural taxonomy. Organism is the NCBI-taxonomy species name.

Nearest PDB structures. The Foldseek neighbor list gives the closest experimentally determined structures in the PDB, ranked by structural alignment. TM-score near 1 means near-identical fold; near 0.3 means only rough topology match. This is how one finds what a novel AlphaFold prediction most resembles in the solved-structure universe.

Predicted aligned error. PAE(i, j) answers: if I align the predicted and true structures on residue i, how far off (in Å) do I expect residue j to be? A block-diagonal PAE matrix with low values on the blocks and high values off-diagonal is the signature of a multi-domain protein with confidently predicted domains but uncertain inter-domain orientation.

Solvent-accessible surface area. Accessible surface area quantifies burial. A residue with SASA near zero is packed into the hydrophobic core; one with SASA >100 Å² sits on the surface. Computed here via the Shrake–Rupley numerical algorithm with a 1.4 Å probe.

B-factor. B-factor (Debye–Waller factor) reflects atomic displacement in the crystal lattice. It is an experimental observable (units Å²), not a prediction; low values mean the atom is pinned down, high values mean it moves or is heterogeneous across the crystal.

pLDDT. For AlphaFold models, the B-factor field carries pLDDT — the model's own estimate of local accuracy on a 0–100 scale. Regions with pLDDT<50 should be treated as essentially unmodeled; they often correspond to intrinsically disordered segments.

Backbone torsions (φ/ψ). φ (phi) and ψ (psi) are the two rotatable backbone dihedrals per residue: φ is the C(i-1)–N–Cα–C torsion, ψ is the N–Cα–C–N(i+1) torsion, both in degrees on (−180°, 180°]. α-helical residues cluster near (−60°, −45°); β-strand residues near (−120°, +130°). A Ramachandran plot is simply a scatter of (φ, ψ) for every residue.

Radius of gyration, Cα contacts, bounding box. Radius of gyration (Rg) is the root-mean-square distance of Cα atoms from their centroid — a single number for overall size and compactness. A globular domain of N residues has Rg ≈ 2.2·N^0.38 Å; an extended or disordered chain has a much larger Rg. The Cα contact count is the number of residue pairs whose Cα atoms are within 8 Å and are more than four positions apart in sequence — a standard proxy for tertiary packing density. The bounding box is the smallest axis-aligned box enclosing all Cα atoms.

Secondary structure (3-state, P-SEA). Three-state secondary structure (P-SEA) collapses the eight DSSP classes into helix (a), strand (b), and coil (c). P-SEA assigns these from Cα geometry alone — distances and angles — without requiring backbone oxygens, so it works on any Cα trace.

Secondary structure (8-state, DSSP). DSSP 8-state secondary structure assigns each residue one of H (α-helix), G (3₁₀-helix), I (π-helix), E (extended β-strand), B (isolated β-bridge), T (hydrogen-bonded turn), S (bend), or '-' (coil). The assignment is computed from backbone hydrogen-bond geometry via the Kabsch–Sander algorithm.

Foldseek 3Di. A 3Di character summarizes, for each residue, the relative orientation of the Cα frame of its nearest spatial neighbor. Because it encodes fold topology rather than chemistry, 3Di alignments detect remote structural similarity that sequence alignment misses.

mmCIF coordinates. The mmCIF block holds the 3D Cartesian coordinates of each backbone atom (N, Cα, C, O) in ångströms. mmCIF is the PDB's canonical archive format — a tagged-loop text representation of the atomic model.

Sequence. Sequence gives the chain of amino acids in standard one-letter code (A=alanine, C=cysteine, …, Y=tyrosine), read N→C. It is the only feature that is directly encoded by the gene; all structural features are derived from the folded form of this sequence.